Protein AF-A0A0F9C8F8-F1 (afdb_monomer_lite)

Structure (mmCIF, N/CA/C/O backbone):
data_AF-A0A0F9C8F8-F1
#
_entry.id   AF-A0A0F9C8F8-F1
#
loop_
_atom_site.group_PDB
_atom_site.id
_atom_site.type_symbol
_atom_site.label_atom_id
_atom_site.label_alt_id
_atom_site.label_comp_id
_atom_site.label_asym_id
_atom_site.label_entity_id
_atom_site.label_seq_id
_atom_site.pdbx_PDB_ins_code
_atom_site.Cartn_x
_atom_site.Cartn_y
_atom_site.Cartn_z
_atom_site.occupancy
_atom_site.B_iso_or_equiv
_atom_site.auth_seq_id
_atom_site.auth_comp_id
_atom_site.auth_asym_id
_atom_site.auth_atom_id
_atom_site.pdbx_PDB_model_num
ATOM 1 N N . MET A 1 1 ? -26.123 6.391 52.214 1.00 53.88 1 MET A N 1
ATOM 2 C CA . MET A 1 1 ? -25.390 5.166 51.811 1.00 53.88 1 MET A CA 1
ATOM 3 C C . MET A 1 1 ? -25.938 4.511 50.543 1.00 53.88 1 MET A C 1
ATOM 5 O O . MET A 1 1 ? -25.138 4.122 49.705 1.00 53.88 1 MET A O 1
ATOM 9 N N . LEU A 1 2 ? -27.264 4.458 50.336 1.00 59.09 2 LEU A N 1
ATOM 10 C CA . LEU A 1 2 ? -27.892 3.789 49.184 1.00 59.09 2 LEU A CA 1
ATOM 11 C C . LEU A 1 2 ? -27.470 4.331 47.790 1.00 59.09 2 LEU A C 1
ATOM 13 O O . LEU A 1 2 ? -27.529 3.634 46.786 1.00 59.09 2 LEU A O 1
ATOM 17 N N . ASN A 1 3 ? -27.042 5.592 47.715 1.00 74.81 3 ASN A N 1
ATOM 18 C CA . ASN A 1 3 ? -26.646 6.215 46.451 1.00 74.81 3 ASN A CA 1
ATOM 19 C C . ASN A 1 3 ? -25.198 5.884 46.047 1.00 74.81 3 ASN A C 1
ATOM 21 O O . ASN A 1 3 ? -24.883 5.833 44.865 1.00 74.81 3 ASN A O 1
ATOM 25 N N . GLN A 1 4 ? -24.317 5.624 47.019 1.00 79.31 4 GLN A N 1
ATOM 26 C CA . GLN A 1 4 ? -22.899 5.395 46.732 1.00 79.31 4 GLN A CA 1
ATOM 27 C C . GLN A 1 4 ? -22.645 4.023 46.106 1.00 79.31 4 GLN A C 1
ATOM 29 O O . GLN A 1 4 ? -21.849 3.929 45.178 1.00 79.31 4 GLN A O 1
ATOM 34 N N . TYR A 1 5 ? -23.377 2.978 46.512 1.00 86.88 5 TYR A N 1
ATOM 35 C CA . TYR A 1 5 ? -23.241 1.674 45.857 1.00 86.88 5 TYR A CA 1
ATOM 36 C C . TYR A 1 5 ? -23.718 1.712 44.399 1.00 86.88 5 TYR A C 1
ATOM 38 O O . TYR A 1 5 ? -23.115 1.061 43.554 1.00 86.88 5 TYR A O 1
ATOM 46 N N . LYS A 1 6 ? -24.770 2.486 44.078 1.00 89.56 6 LYS A N 1
ATOM 47 C CA . LYS A 1 6 ? -25.281 2.599 42.700 1.00 89.56 6 LYS A CA 1
ATOM 48 C C . LYS A 1 6 ? -24.233 3.214 41.784 1.00 89.56 6 LYS A C 1
ATOM 50 O O . LYS A 1 6 ? -24.047 2.740 40.670 1.00 89.56 6 LYS A O 1
ATOM 55 N N . VAL A 1 7 ? -23.526 4.226 42.284 1.00 90.81 7 VAL A N 1
ATOM 56 C CA . VAL A 1 7 ? -22.420 4.866 41.566 1.00 90.81 7 VAL A CA 1
ATOM 57 C C . VAL A 1 7 ? -21.273 3.878 41.356 1.00 90.81 7 VAL A C 1
ATOM 59 O O . VAL A 1 7 ? -20.804 3.738 40.232 1.00 90.81 7 VAL A O 1
ATOM 62 N N . VAL A 1 8 ? -20.866 3.136 42.390 1.00 91.88 8 VAL A N 1
ATOM 63 C CA . VAL A 1 8 ? -19.788 2.135 42.270 1.00 91.88 8 VAL A CA 1
ATOM 64 C C . VAL A 1 8 ? -20.151 1.029 41.273 1.00 91.88 8 VAL A C 1
ATOM 66 O O . VAL A 1 8 ? -19.336 0.673 40.426 1.00 91.88 8 VAL A O 1
ATOM 69 N N . VAL A 1 9 ? -21.385 0.522 41.317 1.00 93.44 9 VAL A N 1
ATOM 70 C CA . VAL A 1 9 ? -21.866 -0.497 40.371 1.00 93.44 9 VAL A CA 1
ATOM 71 C C . VAL A 1 9 ? -21.916 0.054 38.946 1.00 93.44 9 VAL A C 1
ATOM 73 O O . VAL A 1 9 ? -21.475 -0.625 38.025 1.00 93.44 9 VAL A O 1
ATOM 76 N N . ALA A 1 10 ? -22.384 1.289 38.745 1.00 92.62 10 ALA A N 1
ATOM 77 C CA . ALA A 1 10 ? -22.388 1.918 37.426 1.00 92.62 10 ALA A CA 1
ATOM 78 C C . ALA A 1 10 ? -20.967 2.053 36.851 1.00 92.62 10 ALA A C 1
ATOM 80 O O . ALA A 1 10 ? -20.746 1.724 35.687 1.00 92.62 10 ALA A O 1
ATOM 81 N N . PHE A 1 11 ? -19.991 2.457 37.671 1.00 93.75 11 PHE A N 1
ATOM 82 C CA . PHE A 1 11 ? -18.584 2.508 37.265 1.00 93.75 11 PHE A CA 1
ATOM 83 C C . PHE A 1 11 ? -18.037 1.131 36.876 1.00 93.75 11 PHE A C 1
ATOM 85 O O . PHE A 1 11 ? -17.373 1.017 35.848 1.00 93.75 11 PHE A O 1
ATOM 92 N N . LEU A 1 12 ? -18.345 0.084 37.647 1.00 93.31 12 LEU A N 1
ATOM 93 C CA . LEU A 1 12 ? -17.933 -1.286 37.324 1.00 93.31 12 LEU A CA 1
ATOM 94 C C . LEU A 1 12 ? -18.542 -1.777 36.009 1.00 93.31 12 LEU A C 1
ATOM 96 O O . LEU A 1 12 ? -17.845 -2.396 35.211 1.00 93.31 12 LEU A O 1
ATOM 100 N N . VAL A 1 13 ? -19.813 -1.466 35.753 1.00 94.94 13 VAL A N 1
ATOM 101 C CA . VAL A 1 13 ? -20.481 -1.827 34.497 1.00 94.94 13 VAL A CA 1
ATOM 102 C C . VAL A 1 13 ? -19.847 -1.101 33.312 1.00 94.94 13 VAL A C 1
ATOM 104 O O . VAL A 1 13 ? -19.577 -1.732 32.297 1.00 94.94 13 VAL A O 1
ATOM 107 N N . ILE A 1 14 ? -19.551 0.195 33.435 1.00 93.88 14 ILE A N 1
ATOM 108 C CA . ILE A 1 14 ? -18.881 0.962 32.373 1.00 93.88 14 ILE A CA 1
ATOM 109 C C . ILE A 1 14 ? -17.469 0.424 32.118 1.00 93.88 14 ILE A C 1
ATOM 111 O O . ILE A 1 14 ? -17.084 0.261 30.963 1.00 93.88 14 ILE A O 1
ATOM 115 N N . ALA A 1 15 ? -16.713 0.112 33.173 1.00 93.00 15 ALA A N 1
ATOM 116 C CA . ALA A 1 15 ? -15.380 -0.471 33.049 1.00 93.00 15 ALA A CA 1
ATOM 117 C C . ALA A 1 15 ? -15.422 -1.862 32.399 1.00 93.00 15 ALA A C 1
ATOM 119 O O . ALA A 1 15 ? -14.594 -2.182 31.557 1.00 93.00 15 ALA A O 1
ATOM 120 N N . PHE A 1 16 ? -16.412 -2.686 32.741 1.00 94.25 16 PHE A N 1
ATOM 121 C CA . PHE A 1 16 ? -16.587 -3.991 32.113 1.00 94.25 16 PHE A CA 1
ATOM 122 C C . PHE A 1 16 ? -16.988 -3.863 30.637 1.00 94.25 16 PHE A C 1
ATOM 124 O O . PHE A 1 16 ? -16.437 -4.544 29.774 1.00 94.25 16 PHE A O 1
ATOM 131 N N . LEU A 1 17 ? -17.905 -2.942 30.329 1.00 94.94 17 LEU A N 1
ATOM 132 C CA . LEU A 1 17 ? -18.308 -2.652 28.957 1.00 94.94 17 LEU A CA 1
ATOM 133 C C . LEU A 1 17 ? -17.143 -2.115 28.127 1.00 94.94 17 LEU A C 1
ATOM 135 O O . LEU A 1 17 ? -17.009 -2.514 26.975 1.00 94.94 17 LEU A O 1
ATOM 139 N N . SER A 1 18 ? -16.275 -1.265 28.680 1.00 91.62 18 SER A N 1
ATOM 140 C CA . SER A 1 18 ? -15.136 -0.730 27.929 1.00 91.62 18 SER A CA 1
ATOM 141 C C . SER A 1 18 ? -14.139 -1.822 27.537 1.00 91.62 18 SER A C 1
ATOM 143 O O . SER A 1 18 ? -13.648 -1.802 26.412 1.00 91.62 18 SER A O 1
ATOM 145 N N . VAL A 1 19 ? -13.917 -2.827 28.392 1.00 94.62 19 VAL A N 1
ATOM 146 C CA . VAL A 1 19 ? -13.054 -3.984 28.086 1.00 94.62 19 VAL A CA 1
ATOM 147 C C . VAL A 1 19 ? -13.572 -4.795 26.896 1.00 94.62 19 VAL A C 1
ATOM 149 O O . VAL A 1 19 ? -12.769 -5.376 26.175 1.00 94.62 19 VAL A O 1
ATOM 152 N N . ILE A 1 20 ? -14.886 -4.819 26.654 1.00 93.56 20 ILE A N 1
ATOM 153 C CA . ILE A 1 20 ? -15.489 -5.535 25.519 1.00 93.56 20 ILE A CA 1
ATOM 154 C C . ILE A 1 20 ? -15.591 -4.628 24.289 1.00 93.56 20 ILE A C 1
ATOM 156 O O . ILE A 1 20 ? -15.225 -5.022 23.184 1.00 93.56 20 ILE A O 1
ATOM 160 N N . VAL A 1 21 ? -16.079 -3.402 24.465 1.00 94.88 21 VAL A N 1
ATOM 161 C CA . VAL A 1 21 ? -16.340 -2.471 23.360 1.00 94.88 21 VAL A CA 1
ATOM 162 C C . VAL A 1 21 ? -15.046 -2.069 22.663 1.00 94.88 21 VAL A C 1
ATOM 164 O O . VAL A 1 21 ? -15.029 -1.983 21.439 1.00 94.88 21 VAL A O 1
ATOM 167 N N . LEU A 1 22 ? -13.956 -1.862 23.409 1.00 91.25 22 LEU A N 1
ATOM 168 C CA . LEU A 1 22 ? -12.685 -1.433 22.831 1.00 91.25 22 LEU A CA 1
ATOM 169 C C . LEU A 1 22 ? -12.107 -2.455 21.827 1.00 91.25 22 LEU A C 1
ATOM 171 O O . LEU A 1 22 ? -11.889 -2.060 20.683 1.00 91.25 22 LEU A O 1
ATOM 175 N N . PRO A 1 23 ? -11.896 -3.746 22.169 1.00 92.69 23 PRO A N 1
ATOM 176 C CA . PRO A 1 23 ? -11.378 -4.729 21.217 1.00 92.69 23 PRO A CA 1
ATOM 177 C C . PRO A 1 23 ? -12.347 -5.014 20.064 1.00 92.69 23 PRO A C 1
ATOM 179 O O . PRO A 1 23 ? -11.915 -5.219 18.933 1.00 92.69 23 PRO A O 1
ATOM 182 N N . VAL A 1 24 ? -13.660 -4.992 20.315 1.00 93.88 24 VAL A N 1
ATOM 183 C CA . VAL A 1 24 ? -14.658 -5.182 19.251 1.00 93.88 24 VAL A CA 1
ATOM 184 C C . VAL A 1 24 ? -14.603 -4.026 18.251 1.00 93.88 24 VAL A C 1
ATOM 186 O O . VAL A 1 24 ? -14.585 -4.253 17.042 1.00 93.88 24 VAL A O 1
ATOM 189 N N . PHE A 1 25 ? -14.522 -2.787 18.737 1.00 93.69 25 PHE A N 1
ATOM 190 C CA . PHE A 1 25 ? -14.387 -1.609 17.887 1.00 93.69 25 PHE A CA 1
ATOM 191 C C . PHE A 1 25 ? -13.077 -1.625 17.096 1.00 93.69 25 PHE A C 1
ATOM 193 O O . PHE A 1 25 ? -13.074 -1.323 15.900 1.00 93.69 25 PHE A O 1
ATOM 200 N N . THR A 1 26 ? -11.960 -1.998 17.727 1.00 90.06 26 THR A N 1
ATOM 201 C CA . THR A 1 26 ? -10.680 -2.047 17.017 1.00 90.06 26 THR A CA 1
ATOM 202 C C . THR A 1 26 ? -10.696 -3.101 15.916 1.00 90.06 26 THR A C 1
ATOM 204 O O . THR A 1 26 ? -10.335 -2.775 14.789 1.00 90.06 26 THR A O 1
ATOM 207 N N . MET A 1 27 ? -11.189 -4.312 16.194 1.00 90.12 27 MET A N 1
ATOM 208 C CA . MET A 1 27 ? -11.237 -5.400 15.213 1.00 90.12 27 MET A CA 1
ATOM 209 C C . MET A 1 27 ? -12.216 -5.137 14.064 1.00 90.12 27 MET A C 1
ATOM 211 O O . MET A 1 27 ? -11.872 -5.378 12.908 1.00 90.12 27 MET A O 1
ATOM 215 N N . LEU A 1 28 ? -13.426 -4.654 14.361 1.00 90.75 28 LEU A N 1
ATOM 216 C CA . LEU A 1 28 ? -14.493 -4.538 13.360 1.00 90.75 28 LEU A CA 1
ATOM 217 C C . LEU A 1 28 ? -14.519 -3.197 12.627 1.00 90.75 28 LEU A C 1
ATOM 219 O O . LEU A 1 28 ? -15.090 -3.122 11.543 1.00 90.75 28 LEU A O 1
ATOM 223 N N . VAL A 1 29 ? -13.936 -2.139 13.197 1.00 89.69 29 VAL A N 1
ATOM 224 C CA . VAL A 1 29 ? -14.034 -0.782 12.636 1.00 89.69 29 VAL A CA 1
ATOM 225 C C . VAL A 1 29 ? -12.660 -0.187 12.377 1.00 89.69 29 VAL A C 1
ATOM 227 O O . VAL A 1 29 ? -12.357 0.167 11.238 1.00 89.69 29 VAL A O 1
ATOM 230 N N . ALA A 1 30 ? -11.811 -0.088 13.403 1.00 87.12 30 ALA A N 1
ATOM 231 C CA . ALA A 1 30 ? -10.541 0.618 13.263 1.00 87.12 30 ALA A CA 1
ATOM 232 C C . ALA A 1 30 ? -9.607 -0.099 12.277 1.00 87.12 30 ALA A C 1
ATOM 234 O O . ALA A 1 30 ? -9.172 0.500 11.297 1.00 87.12 30 ALA A O 1
ATOM 235 N N . THR A 1 31 ? -9.335 -1.389 12.485 1.00 86.56 31 THR A N 1
ATOM 236 C CA . THR A 1 31 ? -8.446 -2.174 11.621 1.00 86.56 31 THR A CA 1
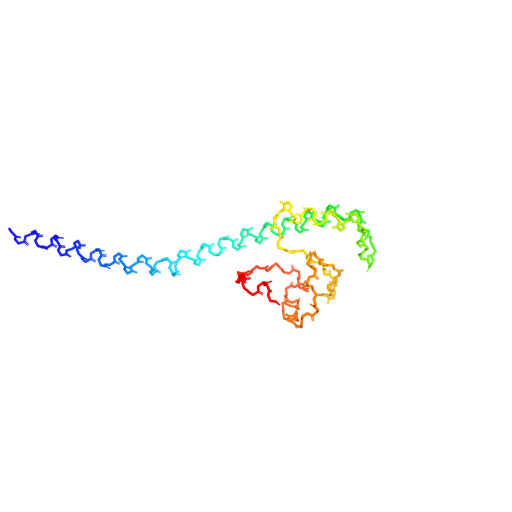ATOM 237 C C . THR A 1 31 ? -8.872 -2.166 10.147 1.00 86.56 31 THR A C 1
ATOM 239 O O . THR A 1 31 ? -8.021 -1.840 9.316 1.00 86.56 31 THR A O 1
ATOM 242 N N . PRO A 1 32 ? -10.132 -2.468 9.769 1.00 84.56 32 PRO A N 1
ATOM 243 C CA . PRO A 1 32 ? -10.524 -2.428 8.360 1.00 84.56 32 PRO A CA 1
ATOM 244 C C . PRO A 1 32 ? -10.471 -1.015 7.767 1.00 84.56 32 PRO A C 1
ATOM 246 O O . PRO A 1 32 ? -10.051 -0.865 6.622 1.00 84.56 32 PRO A O 1
ATOM 249 N N . MET A 1 33 ? -10.814 0.026 8.534 1.00 85.06 33 MET A N 1
ATOM 250 C CA . MET A 1 33 ? -10.712 1.414 8.071 1.00 85.06 33 MET A CA 1
ATOM 251 C C . MET A 1 33 ? -9.258 1.819 7.797 1.00 85.06 33 MET A C 1
ATOM 253 O O . MET A 1 33 ? -8.965 2.383 6.742 1.00 85.06 33 MET A O 1
ATOM 257 N N . PHE A 1 34 ? -8.339 1.497 8.712 1.00 83.56 34 PHE A N 1
ATOM 258 C CA . PHE A 1 34 ? -6.912 1.765 8.529 1.00 83.56 34 PHE A CA 1
ATOM 259 C C . PHE A 1 34 ? -6.336 0.989 7.348 1.00 83.56 34 PHE A C 1
ATOM 261 O O . PHE A 1 34 ? -5.634 1.581 6.532 1.00 83.56 34 PHE A O 1
ATOM 268 N N . ARG A 1 35 ? -6.674 -0.301 7.211 1.00 82.56 35 ARG A N 1
ATOM 269 C CA . ARG A 1 35 ? -6.282 -1.102 6.042 1.00 82.56 35 ARG A CA 1
ATOM 270 C C . ARG A 1 35 ? -6.779 -0.448 4.756 1.00 82.56 35 ARG A C 1
ATOM 272 O O . ARG A 1 35 ? -5.967 -0.111 3.909 1.00 82.56 35 ARG A O 1
ATOM 279 N N . GLY A 1 36 ? -8.072 -0.155 4.637 1.00 79.00 36 GLY A N 1
ATOM 280 C CA . GLY A 1 36 ? -8.618 0.494 3.440 1.00 79.00 36 GLY A CA 1
ATOM 281 C C . GLY A 1 36 ? -7.932 1.825 3.107 1.00 79.00 36 GLY A C 1
ATOM 282 O O . GLY A 1 36 ? -7.589 2.080 1.951 1.00 79.00 36 GLY A O 1
ATOM 283 N N . HIS A 1 37 ? -7.659 2.652 4.121 1.00 82.75 37 HIS A N 1
ATOM 284 C CA . HIS A 1 37 ? -6.978 3.928 3.921 1.00 82.75 37 HIS A CA 1
ATOM 285 C C . HIS A 1 37 ? -5.552 3.748 3.391 1.00 82.75 37 HIS A C 1
ATOM 287 O O . HIS A 1 37 ? -5.207 4.360 2.377 1.00 82.75 37 HIS A O 1
ATOM 293 N N . ILE A 1 38 ? -4.763 2.880 4.034 1.00 82.56 38 ILE A N 1
ATOM 294 C CA . ILE A 1 38 ? -3.386 2.581 3.631 1.00 82.56 38 ILE A CA 1
ATOM 295 C C . ILE A 1 38 ? -3.369 1.976 2.219 1.00 82.56 38 ILE A C 1
ATOM 297 O O . ILE A 1 38 ? -2.621 2.479 1.389 1.00 82.56 38 ILE A O 1
ATOM 301 N N . SER A 1 39 ? -4.249 1.013 1.896 1.00 80.38 39 SER A N 1
ATOM 302 C CA . SER A 1 39 ? -4.336 0.418 0.542 1.00 80.38 39 SER A CA 1
ATOM 303 C C . SER A 1 39 ? -4.520 1.496 -0.509 1.00 80.38 39 SER A C 1
ATOM 305 O O . SER A 1 39 ? -3.751 1.588 -1.457 1.00 80.38 39 SER A O 1
ATOM 307 N N . SER A 1 40 ? -5.517 2.361 -0.302 1.00 80.31 40 SER A N 1
ATOM 308 C CA . SER A 1 40 ? -5.861 3.392 -1.277 1.00 80.31 40 SER A CA 1
ATOM 309 C C . SER A 1 40 ? -4.732 4.408 -1.464 1.00 80.31 40 SER A C 1
ATOM 311 O O . SER A 1 40 ? -4.572 4.979 -2.541 1.00 80.31 40 SER A O 1
ATOM 313 N N . HIS A 1 41 ? -3.967 4.683 -0.404 1.00 83.19 41 HIS A N 1
ATOM 314 C CA . HIS A 1 41 ? -2.837 5.597 -0.462 1.00 83.19 41 HIS A CA 1
ATOM 315 C C . HIS A 1 41 ? -1.683 4.974 -1.238 1.00 83.19 41 HIS A 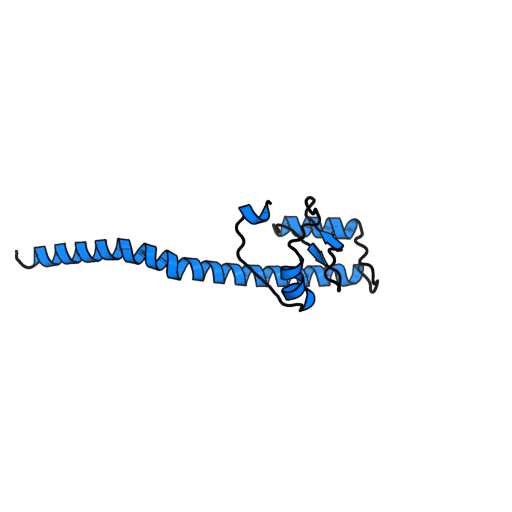C 1
ATOM 317 O O . HIS A 1 41 ? -1.208 5.576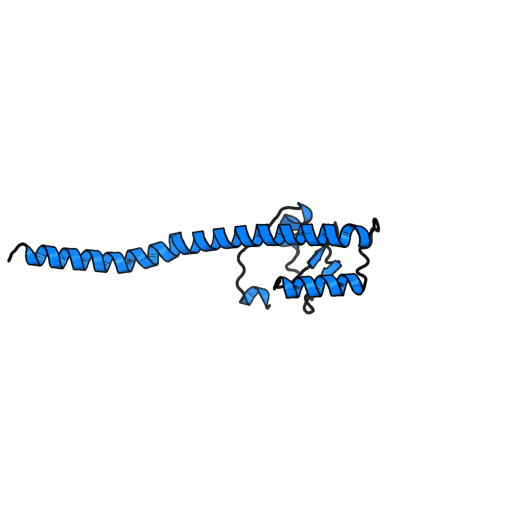 -2.199 1.00 83.19 41 HIS A O 1
ATOM 323 N N . THR A 1 42 ? -1.308 3.749 -0.873 1.00 82.44 42 THR A N 1
ATOM 324 C CA . THR A 1 42 ? -0.265 2.975 -1.546 1.00 82.44 42 THR A CA 1
ATOM 325 C C . THR A 1 42 ? -0.596 2.759 -3.019 1.00 82.44 42 THR A C 1
ATOM 327 O O . THR A 1 42 ? 0.276 2.916 -3.864 1.00 82.44 42 THR A O 1
ATOM 330 N N . GLU A 1 43 ? -1.856 2.488 -3.360 1.00 81.75 43 GLU A N 1
ATOM 331 C CA . GLU A 1 43 ? -2.316 2.363 -4.745 1.00 81.75 43 GLU A CA 1
ATOM 332 C C . GLU A 1 43 ? -2.110 3.661 -5.536 1.00 81.75 43 GLU A C 1
ATOM 334 O O . GLU A 1 43 ? -1.527 3.658 -6.621 1.00 81.75 43 GLU A O 1
ATOM 339 N N . ARG A 1 44 ? -2.544 4.802 -4.982 1.00 83.88 44 ARG A N 1
ATOM 340 C CA . ARG A 1 44 ? -2.365 6.109 -5.632 1.00 83.88 44 ARG A CA 1
ATOM 341 C C . ARG A 1 44 ? -0.894 6.458 -5.824 1.00 83.88 44 ARG A C 1
ATOM 343 O O . ARG A 1 44 ? -0.546 7.065 -6.835 1.00 83.88 44 ARG A O 1
ATOM 350 N N . GLU A 1 45 ? -0.043 6.113 -4.866 1.00 83.00 45 GLU A N 1
ATOM 351 C CA . GLU A 1 45 ? 1.400 6.313 -4.976 1.00 83.00 45 GLU A CA 1
ATOM 352 C C . GLU A 1 45 ? 2.014 5.394 -6.029 1.00 83.00 45 GLU A C 1
ATOM 354 O O . GLU A 1 45 ? 2.684 5.890 -6.933 1.00 83.00 45 GLU A O 1
ATOM 359 N N . ALA A 1 46 ? 1.705 4.096 -6.000 1.00 81.62 46 ALA A N 1
ATOM 360 C CA . ALA A 1 46 ? 2.161 3.130 -6.995 1.00 81.62 46 ALA A CA 1
ATOM 361 C C . ALA A 1 46 ? 1.778 3.557 -8.421 1.00 81.62 46 ALA A C 1
ATOM 363 O O . ALA A 1 46 ? 2.614 3.519 -9.322 1.00 81.62 46 ALA A O 1
ATOM 364 N N . LEU A 1 47 ? 0.554 4.056 -8.624 1.00 82.69 47 LEU A N 1
ATOM 365 C CA . LEU A 1 47 ? 0.125 4.608 -9.911 1.00 82.69 47 LEU A CA 1
ATOM 366 C C . LEU A 1 47 ? 0.931 5.830 -10.335 1.00 82.69 47 LEU A C 1
ATOM 368 O O . LEU A 1 47 ? 1.328 5.941 -11.496 1.00 82.69 47 LEU A O 1
ATOM 372 N N . ARG A 1 48 ? 1.166 6.771 -9.415 1.00 84.25 48 ARG A N 1
ATOM 373 C CA . ARG A 1 48 ? 1.981 7.956 -9.706 1.00 84.25 48 ARG A CA 1
ATOM 374 C C . ARG A 1 48 ? 3.393 7.556 -10.110 1.00 84.25 48 ARG A C 1
ATOM 376 O O . ARG A 1 48 ? 3.901 8.110 -11.082 1.00 84.25 48 ARG A O 1
ATOM 383 N N . PHE A 1 49 ? 3.984 6.579 -9.427 1.00 82.75 49 PHE A N 1
ATOM 384 C CA . PHE A 1 49 ? 5.305 6.057 -9.762 1.00 82.75 49 PHE A CA 1
ATOM 385 C C . PHE A 1 49 ? 5.319 5.338 -11.105 1.00 82.75 49 PHE A C 1
ATOM 387 O O . PHE A 1 49 ? 6.153 5.657 -11.944 1.00 82.75 49 PHE A O 1
ATOM 394 N N . ALA A 1 50 ? 4.354 4.460 -11.377 1.00 81.38 50 ALA A N 1
ATOM 395 C CA . ALA A 1 50 ? 4.240 3.796 -12.672 1.00 81.38 50 ALA A CA 1
ATOM 396 C C . ALA A 1 50 ? 4.093 4.811 -13.821 1.00 81.38 50 ALA A C 1
ATOM 398 O O . ALA A 1 50 ? 4.729 4.681 -14.868 1.00 81.38 50 ALA A O 1
ATOM 399 N N . HIS A 1 51 ? 3.297 5.867 -13.627 1.00 82.88 51 HIS A N 1
ATOM 400 C CA . HIS A 1 51 ? 3.183 6.955 -14.597 1.00 82.88 51 HIS A CA 1
ATOM 401 C C . HIS A 1 51 ? 4.471 7.767 -14.744 1.00 82.88 51 HIS A C 1
ATOM 403 O O . HIS A 1 51 ? 4.794 8.169 -15.865 1.00 82.88 51 HIS A O 1
ATOM 409 N N . HIS A 1 52 ? 5.188 8.009 -13.645 1.00 83.75 52 HIS A N 1
ATOM 410 C CA . HIS A 1 52 ? 6.479 8.684 -13.658 1.00 83.75 52 HIS A CA 1
ATOM 411 C C . HIS A 1 52 ? 7.511 7.878 -14.449 1.00 83.75 52 HIS A C 1
ATOM 413 O O . HIS A 1 52 ? 8.015 8.400 -15.437 1.00 83.75 52 HIS A O 1
ATOM 419 N N . LEU A 1 53 ? 7.702 6.600 -14.105 1.00 79.19 53 LEU A N 1
ATOM 420 C CA . LEU A 1 53 ? 8.562 5.637 -14.801 1.00 79.19 53 LEU A CA 1
ATOM 421 C C . LEU A 1 53 ? 8.228 5.542 -16.289 1.00 79.19 53 LEU A C 1
ATOM 423 O O . LEU A 1 53 ? 9.102 5.601 -17.152 1.00 79.19 53 LEU A O 1
ATOM 427 N N . ARG A 1 54 ? 6.934 5.435 -16.618 1.00 77.94 54 ARG A N 1
ATOM 428 C CA . ARG A 1 54 ? 6.508 5.424 -18.016 1.00 77.94 54 ARG A CA 1
ATOM 429 C C . ARG A 1 54 ? 6.985 6.687 -18.715 1.00 77.94 54 ARG A C 1
ATOM 431 O O . ARG A 1 54 ? 7.556 6.577 -19.786 1.00 77.94 54 ARG A O 1
ATOM 438 N N . LYS A 1 55 ? 6.758 7.867 -18.134 1.00 79.56 55 LYS A N 1
ATOM 439 C CA . LYS A 1 55 ? 7.098 9.152 -18.756 1.00 79.56 55 LYS A CA 1
ATOM 440 C C . LYS A 1 55 ? 8.610 9.400 -18.820 1.00 79.56 55 LYS A C 1
ATOM 442 O O . LYS A 1 55 ? 9.065 9.922 -19.832 1.00 79.56 55 LYS A O 1
ATOM 447 N N . SER A 1 56 ? 9.372 9.032 -17.788 1.00 76.62 56 SER A N 1
ATOM 448 C CA . SER A 1 56 ? 10.831 9.202 -17.732 1.00 76.62 56 SER A CA 1
ATOM 449 C C . SER A 1 56 ? 11.541 8.332 -18.768 1.00 76.62 56 SER A C 1
ATOM 451 O O . SER A 1 56 ? 12.492 8.778 -19.407 1.00 76.62 56 SER A O 1
ATOM 453 N N . HIS A 1 57 ? 11.033 7.120 -19.003 1.00 72.44 57 HIS A N 1
ATOM 454 C CA . HIS A 1 57 ? 11.625 6.184 -19.953 1.00 72.44 57 HIS A CA 1
ATOM 455 C C . HIS A 1 57 ? 10.934 6.159 -21.327 1.00 72.44 57 HIS A C 1
ATOM 457 O O . HIS A 1 57 ? 11.469 5.542 -22.246 1.00 72.44 57 HIS A O 1
ATOM 463 N N . GLN A 1 58 ? 9.806 6.855 -21.528 1.00 70.00 58 GLN A N 1
ATOM 464 C CA . GLN A 1 58 ? 9.063 6.879 -22.803 1.00 70.00 58 GLN A CA 1
ATOM 465 C C . GLN A 1 58 ? 9.929 7.334 -23.985 1.00 70.00 58 GLN A C 1
ATOM 467 O O . GLN A 1 58 ? 9.845 6.758 -25.067 1.00 70.00 58 GLN A O 1
ATOM 472 N N . GLU A 1 59 ? 10.783 8.337 -23.777 1.00 63.47 59 GLU A N 1
ATOM 473 C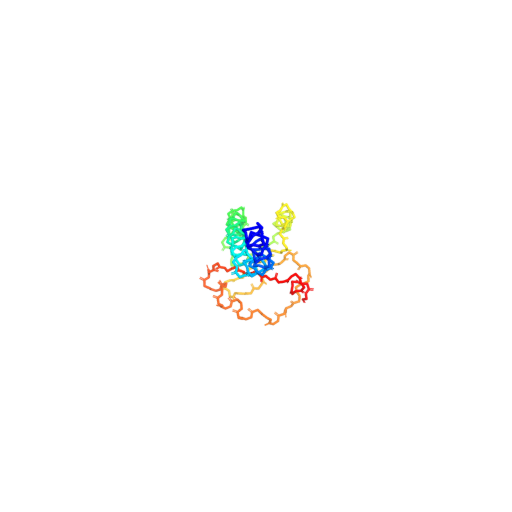 CA . GLU A 1 59 ? 11.689 8.853 -24.813 1.00 63.47 59 GLU A CA 1
ATOM 474 C C . GLU A 1 59 ? 12.845 7.886 -25.119 1.00 63.47 59 GLU A C 1
ATOM 476 O O . GLU A 1 59 ? 13.360 7.866 -26.235 1.00 63.47 59 GLU A O 1
ATOM 481 N N . ARG A 1 60 ? 13.231 7.055 -24.141 1.00 63.06 60 ARG A N 1
ATOM 482 C CA . ARG A 1 60 ? 14.352 6.103 -24.224 1.00 63.06 60 ARG A CA 1
ATOM 483 C C . ARG A 1 60 ? 13.935 4.726 -24.745 1.00 63.06 60 ARG A C 1
ATOM 485 O O . ARG A 1 60 ? 14.760 4.015 -25.308 1.00 63.06 60 ARG A O 1
ATOM 492 N N . ILE A 1 61 ? 12.670 4.352 -24.559 1.00 61.16 61 ILE A N 1
ATOM 493 C CA . ILE A 1 61 ? 12.147 3.027 -24.912 1.00 61.16 61 ILE A CA 1
ATOM 494 C C . ILE A 1 61 ? 11.815 2.911 -26.410 1.00 61.16 61 ILE A C 1
ATOM 496 O O . ILE A 1 61 ? 11.939 1.821 -26.964 1.00 61.16 61 ILE A O 1
ATOM 500 N N . GLY A 1 62 ? 11.492 4.017 -27.093 1.00 51.81 62 GLY A N 1
ATOM 501 C CA . GLY A 1 62 ? 11.214 4.037 -28.536 1.00 51.81 62 GLY A CA 1
ATOM 502 C C . GLY A 1 62 ? 10.008 3.180 -28.964 1.00 51.81 62 GLY A C 1
ATOM 503 O O . GLY A 1 62 ? 9.548 2.296 -28.251 1.00 51.81 62 GLY A O 1
ATOM 504 N N . ASP A 1 63 ? 9.485 3.417 -30.170 1.00 48.66 63 ASP A N 1
ATOM 505 C CA . ASP A 1 63 ? 8.329 2.708 -30.769 1.00 48.66 63 ASP A CA 1
ATOM 506 C C . ASP A 1 63 ? 8.649 1.249 -31.188 1.00 48.66 63 ASP A C 1
ATOM 508 O O . ASP A 1 63 ? 8.126 0.693 -32.156 1.00 48.66 63 ASP A O 1
ATOM 512 N N . SER A 1 64 ? 9.601 0.617 -30.502 1.00 46.16 64 SER A N 1
ATOM 513 C CA . SER A 1 64 ? 10.051 -0.727 -30.820 1.00 46.16 64 SER A CA 1
ATOM 514 C C . SER A 1 64 ? 9.181 -1.738 -30.087 1.00 46.16 64 SER A C 1
ATOM 516 O O . SER A 1 64 ? 9.110 -1.758 -28.861 1.00 46.16 64 SER A O 1
ATOM 518 N N . ARG A 1 65 ? 8.579 -2.666 -30.840 1.00 49.88 65 ARG A N 1
ATOM 519 C CA . ARG A 1 65 ? 7.811 -3.825 -30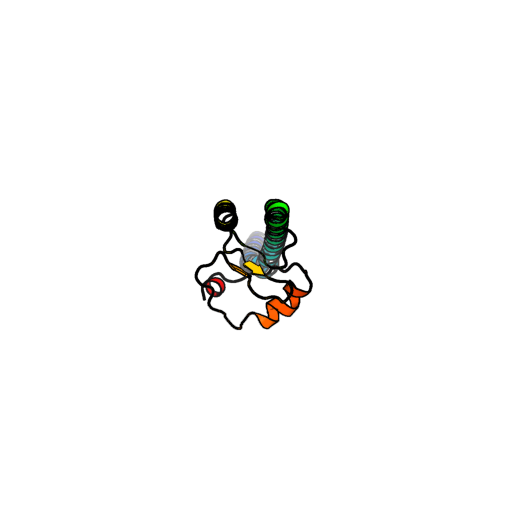.330 1.00 49.88 65 ARG A CA 1
ATOM 520 C C . ARG A 1 65 ? 8.610 -4.759 -29.405 1.00 49.88 65 ARG A C 1
ATOM 522 O O . ARG A 1 65 ? 8.086 -5.780 -28.971 1.00 49.88 65 ARG A O 1
ATOM 529 N N . ARG A 1 66 ? 9.880 -4.453 -29.139 1.00 52.81 66 ARG A N 1
ATOM 530 C CA . ARG A 1 66 ? 10.723 -5.092 -28.133 1.00 52.81 66 ARG A CA 1
ATOM 531 C C . ARG A 1 66 ? 11.231 -3.991 -27.213 1.00 52.81 66 ARG A C 1
ATOM 533 O O . ARG A 1 66 ? 12.064 -3.194 -27.634 1.00 52.81 66 ARG A O 1
ATOM 540 N N . LEU A 1 67 ? 10.726 -3.963 -25.982 1.00 57.84 67 LEU A N 1
ATOM 541 C CA . LEU A 1 67 ? 11.303 -3.185 -24.887 1.00 57.84 67 LEU A CA 1
ATOM 542 C C . LEU A 1 67 ? 12.761 -3.634 -24.713 1.00 57.84 67 LEU A C 1
ATOM 544 O O . LEU A 1 67 ? 13.020 -4.715 -24.188 1.00 57.84 67 LEU A O 1
ATOM 548 N N . ILE A 1 68 ? 13.717 -2.850 -25.214 1.00 60.62 68 ILE A N 1
ATOM 549 C CA . ILE A 1 68 ? 15.139 -3.115 -24.990 1.00 60.62 68 ILE A CA 1
ATOM 550 C C . ILE A 1 68 ? 15.511 -2.413 -23.688 1.00 60.62 68 ILE A C 1
ATOM 552 O O . ILE A 1 68 ? 15.757 -1.209 -23.666 1.00 60.62 68 ILE A O 1
ATOM 556 N N . PHE A 1 69 ? 15.543 -3.174 -22.597 1.00 68.94 69 PHE A N 1
ATOM 557 C CA . PHE A 1 69 ? 16.082 -2.707 -21.325 1.00 68.94 69 PHE A CA 1
ATOM 558 C C . PHE A 1 69 ? 17.603 -2.609 -21.446 1.00 68.94 69 PHE A C 1
ATOM 560 O O . PHE A 1 69 ? 18.323 -3.598 -21.306 1.00 68.94 69 PHE A O 1
ATOM 567 N N . THR A 1 70 ? 18.103 -1.420 -21.779 1.00 72.81 70 THR A N 1
ATOM 568 C CA . THR A 1 70 ? 19.542 -1.152 -21.735 1.00 72.81 70 THR A CA 1
ATOM 569 C C . THR A 1 70 ? 20.028 -1.198 -20.289 1.00 72.81 70 THR A C 1
ATOM 571 O O . THR A 1 70 ? 19.262 -0.966 -19.353 1.00 72.81 70 THR A O 1
ATOM 574 N N . LYS A 1 71 ? 21.326 -1.462 -20.105 1.00 76.00 71 LYS A N 1
ATOM 575 C CA . LYS A 1 71 ? 21.954 -1.488 -18.777 1.00 76.00 71 LYS A CA 1
ATOM 576 C C . LYS A 1 71 ? 21.683 -0.201 -17.980 1.00 76.00 71 LYS A C 1
ATOM 578 O O . LYS A 1 71 ? 21.407 -0.269 -16.790 1.00 76.00 71 LYS A O 1
ATOM 583 N N . GLU A 1 72 ? 21.688 0.945 -18.659 1.00 76.88 72 GLU A N 1
ATOM 584 C CA . GLU A 1 72 ? 21.373 2.252 -18.071 1.00 76.88 72 GLU A CA 1
ATOM 585 C C . GLU A 1 72 ? 19.937 2.302 -17.522 1.00 76.88 72 GLU A C 1
ATOM 587 O O . GLU A 1 72 ? 19.743 2.635 -16.361 1.00 76.88 72 GLU A O 1
ATOM 592 N N . ILE A 1 73 ? 18.939 1.859 -18.300 1.00 76.94 73 ILE A N 1
ATOM 593 C CA . ILE A 1 73 ? 17.535 1.817 -17.855 1.00 76.94 73 ILE A CA 1
ATOM 594 C C . ILE A 1 73 ? 17.361 0.857 -16.672 1.00 76.94 73 ILE A C 1
ATOM 596 O O . ILE A 1 73 ? 16.635 1.164 -15.734 1.00 76.94 73 ILE A O 1
ATOM 600 N N . THR A 1 74 ? 18.024 -0.303 -16.683 1.00 80.88 74 THR A N 1
ATOM 601 C CA . THR A 1 74 ? 17.929 -1.249 -15.559 1.00 80.88 74 THR A CA 1
ATOM 602 C C . THR A 1 74 ? 18.583 -0.725 -14.282 1.00 80.88 74 THR A C 1
ATOM 604 O O . THR A 1 74 ? 18.087 -0.999 -13.194 1.00 80.88 74 THR A O 1
ATOM 607 N N . GLU A 1 75 ? 19.677 0.032 -14.400 1.00 83.69 75 GLU A N 1
ATOM 608 C CA . GLU A 1 75 ? 20.326 0.681 -13.256 1.00 83.69 75 GLU A CA 1
ATOM 609 C C . GLU A 1 75 ? 19.465 1.825 -12.708 1.00 83.69 75 GLU A C 1
ATOM 611 O O . GLU A 1 75 ? 19.321 1.937 -11.492 1.00 83.69 75 GLU A O 1
ATOM 616 N N . ASP A 1 76 ? 18.845 2.621 -13.584 1.00 82.25 76 ASP A N 1
ATOM 617 C CA . ASP A 1 76 ? 17.916 3.688 -13.200 1.00 82.25 76 ASP A CA 1
ATOM 618 C C . ASP A 1 76 ? 16.699 3.115 -12.454 1.00 82.25 76 ASP A C 1
ATOM 620 O O . ASP A 1 76 ? 16.398 3.546 -11.343 1.00 82.25 76 ASP A O 1
ATOM 624 N N . ILE A 1 77 ? 16.061 2.069 -12.995 1.00 82.94 77 ILE A N 1
ATOM 625 C CA . ILE A 1 77 ? 14.913 1.406 -12.352 1.00 82.94 77 ILE A CA 1
ATOM 626 C C . ILE A 1 77 ? 15.301 0.803 -10.994 1.00 82.94 77 ILE A C 1
ATOM 628 O O . ILE A 1 77 ? 14.517 0.850 -10.045 1.00 82.94 77 ILE A O 1
ATOM 632 N N . GLN A 1 78 ? 16.500 0.229 -10.874 1.00 84.62 78 GLN A N 1
ATOM 633 C CA . GLN A 1 78 ? 16.974 -0.329 -9.608 1.00 84.62 78 GLN A CA 1
ATOM 634 C C . GLN A 1 78 ? 17.235 0.769 -8.565 1.00 84.62 78 GLN A C 1
ATOM 636 O O . GLN A 1 78 ? 16.881 0.580 -7.402 1.00 84.62 78 GLN A O 1
ATOM 641 N N . ARG A 1 79 ? 17.789 1.920 -8.968 1.00 85.94 79 ARG A N 1
ATOM 642 C CA . ARG A 1 79 ? 17.944 3.084 -8.080 1.00 85.94 79 ARG A CA 1
ATOM 643 C C . ARG A 1 79 ? 16.593 3.631 -7.639 1.00 85.94 79 ARG A C 1
ATOM 645 O O . ARG A 1 79 ? 16.383 3.816 -6.448 1.00 85.94 79 ARG A O 1
ATOM 652 N N . GLU A 1 80 ? 15.653 3.800 -8.567 1.00 84.12 80 GLU A N 1
ATOM 653 C CA . GLU A 1 80 ? 14.297 4.252 -8.235 1.00 84.12 80 GLU A CA 1
ATOM 654 C C . GLU A 1 80 ? 13.584 3.274 -7.289 1.00 84.12 80 GLU A C 1
ATOM 656 O O . GLU A 1 80 ? 12.883 3.703 -6.374 1.00 84.12 80 GLU A O 1
ATOM 661 N N . LYS A 1 81 ? 13.794 1.959 -7.447 1.00 85.44 81 LYS A N 1
ATOM 662 C CA . LYS A 1 81 ? 13.284 0.951 -6.506 1.00 85.44 81 LYS A CA 1
ATOM 663 C C . LYS A 1 81 ? 13.801 1.190 -5.087 1.00 85.44 81 LYS A C 1
ATOM 665 O O . LYS A 1 81 ? 13.020 1.122 -4.141 1.00 85.44 81 LYS A O 1
ATOM 670 N N . GLU A 1 82 ? 15.101 1.426 -4.947 1.00 85.88 82 GLU A N 1
ATOM 671 C CA . GLU A 1 82 ? 15.761 1.632 -3.656 1.00 85.88 82 GLU A CA 1
ATOM 672 C C . GLU A 1 82 ? 15.353 2.966 -3.017 1.00 85.88 82 GLU A C 1
ATOM 674 O O . GLU A 1 82 ? 14.955 2.982 -1.852 1.00 85.88 82 GLU A O 1
ATOM 679 N N . ASP A 1 83 ? 15.345 4.053 -3.792 1.00 85.12 83 ASP A N 1
ATOM 680 C CA . ASP A 1 83 ? 14.963 5.396 -3.333 1.00 85.12 83 ASP A CA 1
ATOM 681 C C . ASP A 1 83 ? 13.512 5.451 -2.839 1.00 85.12 83 ASP A C 1
ATOM 683 O O . ASP A 1 83 ? 13.184 6.168 -1.891 1.00 85.12 83 ASP A O 1
ATOM 687 N N . LEU A 1 84 ? 12.634 4.669 -3.468 1.00 79.75 84 LEU A N 1
ATOM 688 C CA . LEU A 1 84 ? 11.213 4.593 -3.136 1.00 79.75 84 LEU A CA 1
ATOM 689 C C . LEU A 1 84 ? 10.876 3.434 -2.190 1.00 79.75 84 LEU A C 1
ATOM 691 O O . LEU A 1 84 ? 9.705 3.238 -1.859 1.00 79.75 84 LEU A O 1
ATOM 695 N N . ASN A 1 85 ? 11.884 2.672 -1.751 1.00 83.00 85 ASN A N 1
ATOM 696 C CA . ASN A 1 85 ? 11.745 1.490 -0.901 1.00 83.00 85 ASN A CA 1
ATOM 697 C C . ASN A 1 85 ? 10.671 0.504 -1.412 1.00 83.00 85 ASN A C 1
ATOM 699 O O . ASN A 1 85 ? 9.875 -0.049 -0.648 1.00 83.00 85 ASN A O 1
ATOM 703 N N . LEU A 1 86 ? 10.619 0.322 -2.734 1.00 82.50 86 LEU A N 1
ATOM 704 C CA . LEU A 1 86 ? 9.685 -0.580 -3.395 1.00 82.50 86 LEU A CA 1
ATOM 705 C C . LEU A 1 86 ? 10.171 -2.023 -3.256 1.00 82.50 86 LEU A C 1
ATOM 707 O O . LEU A 1 86 ? 11.351 -2.321 -3.433 1.00 82.50 86 LEU A O 1
ATOM 711 N N . LEU A 1 87 ? 9.239 -2.944 -3.004 1.00 81.75 87 LEU A N 1
ATOM 712 C CA . LEU A 1 87 ? 9.560 -4.369 -2.888 1.00 81.75 87 LEU A CA 1
ATOM 713 C C . LEU A 1 87 ? 10.075 -4.940 -4.216 1.00 81.75 87 LEU A C 1
ATOM 715 O O . LEU A 1 87 ? 11.134 -5.561 -4.264 1.00 81.75 87 LEU A O 1
ATOM 719 N N . ARG A 1 88 ? 9.332 -4.710 -5.304 1.00 83.06 88 ARG A N 1
ATOM 720 C CA . ARG A 1 88 ? 9.699 -5.136 -6.658 1.00 83.06 88 ARG A CA 1
ATOM 721 C C . ARG A 1 88 ? 9.009 -4.286 -7.717 1.00 83.06 88 ARG A C 1
ATOM 723 O O . ARG A 1 88 ? 7.940 -3.731 -7.480 1.00 83.06 88 ARG A O 1
ATOM 730 N N . ILE A 1 89 ? 9.614 -4.238 -8.897 1.00 84.31 89 ILE A N 1
ATOM 731 C CA . ILE A 1 89 ? 9.076 -3.616 -10.106 1.00 84.31 89 ILE A CA 1
ATOM 732 C C . ILE A 1 89 ? 9.082 -4.692 -11.186 1.00 84.31 89 ILE A C 1
ATOM 734 O O . ILE A 1 89 ? 10.126 -5.278 -11.468 1.00 84.31 89 ILE A O 1
ATOM 738 N N . ASN A 1 90 ? 7.915 -4.944 -11.775 1.00 82.19 90 ASN A N 1
ATOM 739 C CA . ASN A 1 90 ? 7.734 -5.900 -12.861 1.00 82.19 90 ASN A CA 1
ATOM 740 C C . ASN A 1 90 ? 7.189 -5.165 -14.088 1.00 82.19 90 ASN A C 1
ATOM 742 O O . ASN A 1 90 ? 6.280 -4.345 -13.960 1.00 82.19 90 ASN A O 1
ATOM 746 N N . VAL A 1 91 ? 7.721 -5.476 -15.268 1.00 78.19 91 VAL A N 1
ATOM 747 C CA . VAL A 1 91 ? 7.225 -4.960 -16.547 1.00 78.19 91 VAL A CA 1
ATOM 748 C C . VAL A 1 91 ? 6.695 -6.114 -17.376 1.00 78.19 91 VAL A C 1
ATOM 750 O O . VAL A 1 91 ? 7.376 -7.125 -17.552 1.00 78.19 91 VAL A O 1
ATOM 753 N N . PHE A 1 92 ? 5.486 -5.936 -17.897 1.00 75.19 92 PHE A N 1
ATOM 754 C CA . PHE A 1 92 ? 4.765 -6.936 -18.671 1.00 75.19 92 PHE A CA 1
ATOM 755 C C . PHE A 1 92 ? 4.569 -6.480 -20.115 1.00 75.19 92 PHE A C 1
ATOM 757 O O . PHE A 1 92 ? 4.461 -5.281 -20.385 1.00 75.19 92 PHE A O 1
ATOM 764 N N . ASP A 1 93 ? 4.524 -7.431 -21.044 1.00 70.12 93 ASP A N 1
ATOM 765 C CA . ASP A 1 93 ? 4.119 -7.175 -22.420 1.00 70.12 93 ASP A CA 1
ATOM 766 C C . ASP A 1 93 ? 2.586 -7.114 -22.554 1.00 70.12 93 ASP A C 1
ATOM 768 O O . ASP A 1 93 ? 1.825 -7.366 -21.618 1.00 70.12 93 ASP A O 1
ATOM 772 N N . ASN A 1 94 ? 2.113 -6.783 -23.755 1.00 70.56 94 ASN A N 1
ATOM 773 C CA . ASN A 1 94 ? 0.686 -6.688 -24.069 1.00 70.56 94 ASN A CA 1
ATOM 774 C C . ASN A 1 94 ? -0.060 -8.037 -24.083 1.00 70.56 94 ASN A C 1
ATOM 776 O O . ASN A 1 94 ? -1.270 -8.053 -24.300 1.00 70.56 94 ASN A O 1
ATOM 780 N N . ARG A 1 95 ? 0.648 -9.153 -23.902 1.00 67.25 95 ARG A N 1
ATOM 781 C CA . ARG A 1 95 ? 0.103 -10.506 -23.758 1.00 67.25 95 ARG A CA 1
ATOM 782 C C . ARG A 1 95 ? 0.163 -10.990 -22.305 1.00 67.25 95 ARG A C 1
ATOM 784 O O . ARG A 1 95 ? -0.250 -12.113 -22.044 1.00 67.25 95 ARG A O 1
ATOM 791 N N . GLY A 1 96 ? 0.656 -10.165 -21.377 1.00 60.69 96 GLY A N 1
ATOM 792 C CA . GLY A 1 96 ? 0.847 -10.527 -19.972 1.00 60.69 96 GLY A CA 1
ATOM 793 C C . GLY A 1 96 ? 2.156 -11.272 -19.686 1.00 60.69 96 GLY A C 1
ATOM 794 O O . GLY A 1 96 ? 2.374 -11.700 -18.556 1.00 60.69 96 GLY A O 1
ATOM 795 N N . GLY A 1 97 ? 3.051 -11.413 -20.665 1.00 66.56 97 GLY A N 1
ATOM 796 C CA . GLY A 1 97 ? 4.375 -11.997 -20.471 1.00 66.56 97 GLY A CA 1
ATOM 797 C C . GLY A 1 97 ? 5.269 -11.083 -19.634 1.00 66.56 97 GLY A C 1
ATOM 798 O O . GLY A 1 97 ? 5.342 -9.881 -19.885 1.00 66.56 97 GLY A O 1
ATOM 799 N N . LEU A 1 98 ? 5.959 -11.631 -18.630 1.00 72.62 98 LEU A N 1
ATOM 800 C CA . LEU A 1 98 ? 6.945 -10.887 -17.839 1.00 72.62 98 LEU A CA 1
ATOM 801 C C . LEU A 1 98 ? 8.181 -10.593 -18.702 1.00 72.62 98 LEU A C 1
ATOM 803 O O . LEU A 1 98 ? 8.885 -11.509 -19.113 1.00 72.62 98 LEU A O 1
ATOM 807 N N . VAL A 1 99 ? 8.454 -9.313 -18.948 1.00 74.06 99 VAL A N 1
ATOM 808 C CA . VAL A 1 99 ? 9.592 -8.853 -19.762 1.00 74.06 99 VAL A CA 1
ATOM 809 C C . VAL A 1 99 ? 10.778 -8.454 -18.886 1.00 74.06 99 VAL A C 1
ATOM 811 O O . VAL A 1 99 ? 11.927 -8.594 -19.296 1.00 74.06 99 VAL A O 1
ATOM 814 N N . TYR A 1 100 ? 10.511 -7.949 -17.679 1.00 77.38 100 TYR A N 1
ATOM 815 C CA . TYR A 1 100 ? 11.544 -7.516 -16.739 1.00 77.38 100 TYR A CA 1
ATOM 816 C C . TYR A 1 100 ? 11.053 -7.590 -15.290 1.00 77.38 100 TYR A C 1
ATOM 818 O O . TYR A 1 100 ? 9.898 -7.264 -15.015 1.00 77.38 100 TYR A O 1
ATOM 826 N N . SER A 1 101 ? 11.935 -7.969 -14.361 1.00 79.75 101 SER A N 1
ATOM 827 C CA . SER A 1 101 ? 11.698 -7.913 -12.914 1.00 79.75 101 SER A CA 1
ATOM 828 C C . SER A 1 101 ? 12.955 -7.440 -12.186 1.00 79.75 101 SER A C 1
ATOM 830 O O . SER A 1 101 ? 14.061 -7.847 -12.535 1.00 79.75 101 SER A O 1
ATOM 832 N N . THR A 1 102 ? 12.789 -6.607 -11.157 1.00 81.50 102 THR A N 1
ATOM 833 C CA . THR A 1 102 ? 13.877 -6.215 -10.239 1.00 81.50 102 THR A CA 1
ATOM 834 C C . THR A 1 102 ? 14.117 -7.219 -9.107 1.00 81.50 102 THR A C 1
ATOM 836 O O . THR A 1 102 ? 14.934 -6.961 -8.218 1.00 81.50 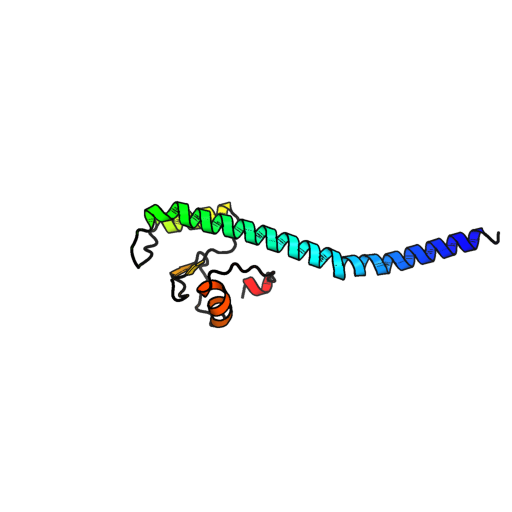102 THR A O 1
ATOM 839 N N . ASP A 1 103 ? 13.392 -8.338 -9.114 1.00 75.69 103 ASP A N 1
ATOM 840 C CA . ASP A 1 103 ? 13.534 -9.426 -8.155 1.00 75.69 103 ASP A CA 1
ATOM 841 C C . ASP A 1 103 ? 14.374 -10.565 -8.767 1.00 75.69 103 ASP A C 1
ATOM 843 O O . ASP A 1 103 ? 13.976 -11.129 -9.795 1.00 75.69 103 ASP A O 1
ATOM 847 N N . PRO A 1 104 ? 15.531 -10.916 -8.170 1.00 59.84 104 PRO A N 1
ATOM 848 C CA . PRO A 1 104 ? 16.370 -12.007 -8.658 1.00 59.84 104 PRO A CA 1
ATOM 849 C C . PRO A 1 104 ? 15.710 -13.389 -8.516 1.00 59.84 104 PRO A C 1
ATOM 851 O O . PRO A 1 104 ? 16.154 -14.324 -9.180 1.00 59.84 104 PRO A O 1
ATOM 854 N N . TRP A 1 105 ? 14.668 -13.531 -7.686 1.00 54.69 105 TRP A N 1
ATOM 855 C CA . TRP A 1 105 ? 13.940 -14.783 -7.472 1.00 54.69 105 TRP A CA 1
ATOM 856 C C . TRP A 1 105 ? 12.626 -14.780 -8.257 1.00 54.69 105 TRP A C 1
ATOM 858 O O . TRP A 1 105 ? 11.533 -14.730 -7.706 1.00 54.69 105 TRP A O 1
ATOM 868 N N . THR A 1 106 ? 12.717 -14.771 -9.585 1.00 50.00 106 THR A N 1
ATOM 869 C CA . THR A 1 106 ? 11.528 -14.972 -10.420 1.00 50.00 106 THR A CA 1
ATOM 870 C C . THR A 1 106 ? 11.690 -16.256 -11.217 1.00 50.00 106 THR A C 1
ATOM 872 O O . THR A 1 106 ? 11.949 -16.229 -12.416 1.00 50.00 106 THR A O 1
ATOM 875 N N . GLU A 1 107 ? 11.558 -17.390 -10.527 1.00 46.28 107 GLU A N 1
ATOM 876 C CA . GLU A 1 107 ? 11.114 -18.620 -11.181 1.00 46.28 107 GLU A CA 1
ATOM 877 C C . GLU A 1 107 ? 9.674 -18.404 -11.669 1.00 46.28 107 GLU A C 1
ATOM 879 O O . GLU A 1 107 ? 8.883 -17.668 -11.070 1.00 46.28 107 GLU A O 1
ATOM 884 N N . GLU A 1 108 ? 9.363 -18.961 -12.833 1.00 48.31 108 GLU A N 1
ATOM 885 C CA . GLU A 1 108 ? 8.055 -18.907 -13.475 1.00 48.31 108 GLU A CA 1
ATOM 886 C C . GLU A 1 108 ? 7.013 -19.644 -12.616 1.00 48.31 108 GLU A C 1
ATOM 888 O O . GLU A 1 108 ? 6.666 -20.783 -12.899 1.00 48.31 108 GLU A O 1
ATOM 893 N N . SER A 1 109 ? 6.520 -19.036 -11.534 1.00 44.59 109 SER A N 1
ATOM 894 C CA . SER A 1 109 ? 5.452 -19.648 -10.745 1.00 44.59 109 SER A CA 1
ATOM 895 C C . SER A 1 109 ? 4.105 -19.482 -11.458 1.00 44.59 109 SER A C 1
ATOM 897 O O . SER A 1 109 ? 3.701 -18.383 -11.848 1.00 44.59 109 SER A O 1
ATOM 899 N N . GLU A 1 110 ? 3.427 -20.614 -11.642 1.00 45.44 110 GLU A N 1
ATOM 900 C CA . GLU A 1 110 ? 2.149 -20.835 -12.339 1.00 45.44 110 GLU A CA 1
ATOM 901 C C . GLU A 1 110 ? 0.952 -20.079 -11.723 1.00 45.44 110 GLU A C 1
ATOM 903 O O . GLU A 1 110 ? -0.144 -20.079 -12.274 1.00 45.44 110 GLU A O 1
ATOM 908 N N . GLU A 1 111 ? 1.152 -19.358 -10.618 1.00 46.06 111 GLU A N 1
ATOM 909 C CA . GLU A 1 111 ? 0.114 -18.616 -9.886 1.00 46.06 111 GLU A CA 1
ATOM 910 C C . GLU A 1 111 ? -0.340 -17.317 -10.594 1.00 46.06 111 GLU A C 1
ATOM 912 O O . GLU A 1 111 ? -1.106 -16.517 -10.057 1.00 46.06 111 GLU A O 1
ATOM 917 N N . LYS A 1 112 ? 0.144 -17.084 -11.821 1.00 52.72 112 LYS A N 1
ATOM 918 C CA . LYS A 1 112 ? -0.040 -15.841 -12.577 1.00 52.72 112 LYS A CA 1
ATOM 919 C C . LYS A 1 112 ? -1.341 -15.770 -13.375 1.00 52.72 112 LYS A C 1
ATOM 921 O O . LYS A 1 112 ? -1.794 -14.659 -13.619 1.00 52.72 112 LYS A O 1
ATOM 926 N N . GLU A 1 113 ? -1.964 -16.874 -13.783 1.00 50.88 113 GLU A N 1
ATOM 927 C CA . GLU A 1 113 ? -3.069 -16.790 -14.758 1.00 50.88 113 GLU A CA 1
ATOM 928 C C . GLU A 1 113 ? -4.256 -15.946 -14.260 1.00 50.88 113 GLU A C 1
ATOM 930 O O . GLU A 1 113 ? -4.686 -15.033 -14.964 1.00 50.88 113 GLU A O 1
ATOM 935 N N . GLU A 1 114 ? -4.725 -16.133 -13.021 1.00 52.34 114 GLU A N 1
ATOM 936 C CA . GLU A 1 114 ? -5.934 -15.434 -12.553 1.00 52.34 114 GLU A CA 1
ATOM 937 C C . GLU A 1 114 ? -5.693 -13.946 -12.218 1.00 52.34 114 GLU A C 1
ATOM 939 O O . GLU A 1 114 ? -6.503 -13.084 -12.578 1.00 52.34 114 GLU A O 1
ATOM 944 N N . TYR A 1 115 ? -4.558 -13.615 -11.584 1.00 55.19 115 TYR A N 1
ATOM 945 C CA . TYR A 1 115 ? -4.175 -12.222 -11.306 1.00 55.19 115 TYR A CA 1
ATOM 946 C C . TYR A 1 115 ? -3.939 -11.447 -12.612 1.00 55.19 115 TYR A C 1
ATOM 948 O O . TYR A 1 115 ? -4.394 -10.314 -12.770 1.00 55.19 115 TYR A O 1
ATOM 956 N N . PHE A 1 116 ? -3.264 -12.056 -13.588 1.00 58.16 116 PHE A N 1
ATOM 957 C CA . PHE A 1 116 ? -2.882 -11.381 -14.827 1.00 58.16 116 PHE A CA 1
ATOM 958 C C . PHE A 1 116 ? -4.051 -11.194 -15.787 1.00 58.16 116 PHE A C 1
ATOM 960 O O . PHE A 1 116 ? -4.205 -10.108 -16.358 1.00 58.16 116 PHE A O 1
ATOM 967 N N . GLU A 1 117 ? -4.880 -12.224 -15.960 1.00 55.66 117 GLU A N 1
ATOM 968 C CA . GLU A 1 117 ? -5.966 -12.195 -16.937 1.00 55.66 117 GLU A CA 1
ATOM 969 C C . GLU A 1 117 ? -7.058 -11.196 -16.533 1.00 55.66 117 GLU A C 1
ATOM 971 O O . GLU A 1 117 ? -7.647 -10.508 -17.372 1.00 55.66 117 GLU A O 1
ATOM 976 N N . LYS A 1 118 ? -7.287 -11.043 -15.225 1.00 56.16 118 LYS A N 1
ATOM 977 C CA . LYS A 1 118 ? -8.334 -10.165 -14.706 1.00 56.16 118 LYS A CA 1
ATOM 978 C C . LYS A 1 118 ? -7.892 -8.711 -14.542 1.00 56.16 118 LYS A C 1
ATOM 980 O O . LYS A 1 118 ? -8.723 -7.833 -14.763 1.00 56.16 118 LYS A O 1
ATOM 985 N N . ILE A 1 119 ? -6.634 -8.458 -14.169 1.00 57.81 119 ILE A N 1
ATOM 986 C CA . ILE A 1 119 ? -6.157 -7.130 -13.737 1.00 57.81 119 ILE A CA 1
ATOM 987 C C . ILE A 1 119 ? -5.290 -6.465 -14.813 1.00 57.81 119 ILE A C 1
ATOM 989 O O . ILE A 1 119 ? -5.595 -5.362 -15.270 1.00 57.81 119 ILE A O 1
ATOM 993 N N . ILE A 1 120 ? -4.228 -7.144 -15.261 1.00 58.34 120 ILE A N 1
ATOM 994 C CA . ILE A 1 120 ? -3.216 -6.549 -16.149 1.00 58.34 120 ILE A CA 1
ATOM 995 C C . ILE A 1 120 ? -3.768 -6.371 -17.569 1.00 58.34 120 ILE A C 1
ATOM 997 O O . ILE A 1 120 ? -3.605 -5.299 -18.154 1.00 58.34 120 ILE A O 1
ATOM 1001 N N . LEU A 1 121 ? -4.482 -7.365 -18.113 1.00 55.97 121 LEU A N 1
ATOM 1002 C CA . LEU A 1 121 ? -5.047 -7.287 -19.472 1.00 55.97 121 LEU A CA 1
ATOM 1003 C C . LEU A 1 121 ? -6.158 -6.236 -19.621 1.00 55.97 121 LEU A C 1
ATOM 1005 O O . LEU A 1 121 ? -6.377 -5.730 -20.721 1.00 55.97 121 LEU A O 1
ATOM 1009 N N . LYS A 1 122 ? -6.848 -5.881 -18.531 1.00 61.12 122 LYS A N 1
ATOM 1010 C CA . LYS A 1 122 ? -7.893 -4.844 -18.545 1.00 61.12 122 LYS A CA 1
ATOM 1011 C C . LYS A 1 122 ? -7.348 -3.432 -18.326 1.00 61.12 122 LYS A C 1
ATOM 1013 O O . LYS A 1 122 ? -8.090 -2.469 -18.507 1.00 61.12 122 LYS A O 1
ATOM 1018 N N . GLY A 1 123 ? -6.072 -3.299 -17.950 1.00 61.28 123 GLY A N 1
ATOM 1019 C CA . GLY A 1 123 ? -5.490 -2.022 -17.530 1.00 61.28 123 GLY A CA 1
ATOM 1020 C C . GLY A 1 123 ? -6.135 -1.466 -16.258 1.00 61.28 123 GLY A C 1
ATOM 1021 O O . GLY A 1 123 ? -6.088 -0.257 -16.027 1.00 61.28 123 GLY A O 1
ATOM 1022 N N . GLU A 1 124 ? -6.773 -2.330 -15.465 1.00 64.38 124 GLU A N 1
ATOM 1023 C CA . GLU A 1 124 ? -7.409 -1.954 -14.209 1.00 64.38 124 GLU A CA 1
ATOM 1024 C C . GLU A 1 124 ? -6.357 -1.884 -13.102 1.00 64.38 124 GLU A C 1
ATOM 1026 O O . GLU A 1 124 ? -5.409 -2.669 -13.050 1.00 64.38 124 GLU A O 1
ATOM 1031 N N . VAL A 1 125 ? -6.516 -0.910 -12.211 1.00 63.47 125 VAL A N 1
ATOM 1032 C CA . VAL A 1 125 ? -5.648 -0.766 -11.046 1.00 63.47 125 VAL A CA 1
ATOM 1033 C C . VAL A 1 125 ? -6.149 -1.706 -9.960 1.00 63.47 125 VAL A C 1
ATOM 1035 O O . VAL A 1 125 ? -7.345 -1.743 -9.677 1.00 63.47 125 VAL A O 1
ATOM 1038 N N . PHE A 1 126 ? -5.237 -2.460 -9.354 1.00 66.81 126 PHE A N 1
ATOM 1039 C CA . PHE A 1 126 ? -5.555 -3.393 -8.283 1.00 66.81 126 PHE A CA 1
ATOM 1040 C C . PHE A 1 126 ? -4.590 -3.211 -7.115 1.00 66.81 126 PHE A C 1
ATOM 1042 O O . PHE A 1 126 ? -3.380 -3.077 -7.303 1.00 66.81 126 PHE A O 1
ATOM 1049 N N . SER A 1 127 ? -5.138 -3.218 -5.904 1.00 65.94 127 SER A N 1
ATOM 1050 C CA . SER A 1 127 ? -4.389 -3.172 -4.655 1.00 65.94 127 SER A CA 1
ATOM 1051 C C . SER A 1 127 ? -5.030 -4.136 -3.669 1.00 65.94 127 SER A C 1
ATOM 1053 O O . SER A 1 127 ? -6.233 -4.071 -3.419 1.00 65.94 127 SER A O 1
ATOM 1055 N N . GLU A 1 128 ? -4.215 -5.012 -3.092 1.00 67.31 128 GLU A N 1
ATOM 1056 C CA . GLU A 1 128 ? -4.632 -5.938 -2.048 1.00 67.31 128 GLU A CA 1
ATOM 1057 C C . GLU A 1 128 ? -3.594 -5.956 -0.924 1.00 67.31 128 GLU A C 1
ATOM 1059 O O . GLU A 1 128 ? -2.387 -5.856 -1.156 1.00 67.31 128 GLU A O 1
ATOM 1064 N N . PHE A 1 129 ? -4.071 -6.080 0.314 1.00 62.19 129 PHE A N 1
ATOM 1065 C CA . PHE A 1 129 ? -3.201 -6.335 1.456 1.00 62.19 129 PHE A CA 1
ATOM 1066 C C . PHE A 1 129 ? -2.726 -7.784 1.433 1.00 62.19 129 PHE A C 1
ATOM 1068 O O . PHE A 1 129 ? -3.507 -8.692 1.705 1.00 62.19 129 PHE A O 1
ATOM 1075 N N . MET A 1 130 ? -1.434 -7.986 1.190 1.00 65.56 130 MET A N 1
ATOM 1076 C CA . MET A 1 130 ? -0.788 -9.293 1.291 1.00 65.56 130 MET A CA 1
ATOM 1077 C C . MET A 1 130 ? -0.004 -9.429 2.593 1.00 65.56 130 MET A C 1
ATOM 1079 O O . MET A 1 130 ? 0.615 -8.477 3.071 1.00 65.56 130 MET A O 1
ATOM 1083 N N . ASP A 1 131 ? -0.036 -10.633 3.163 1.00 67.19 131 ASP A N 1
ATOM 1084 C CA . ASP A 1 131 ? 0.807 -10.976 4.301 1.00 67.19 131 ASP A CA 1
ATOM 1085 C C . ASP A 1 131 ? 2.262 -11.121 3.844 1.00 67.19 131 ASP A C 1
ATOM 1087 O O . ASP A 1 131 ? 2.547 -11.686 2.787 1.00 67.19 131 ASP A O 1
ATOM 1091 N N . SER A 1 132 ? 3.191 -10.627 4.652 1.00 56.47 132 SER A N 1
ATOM 1092 C CA . SER A 1 132 ? 4.619 -10.605 4.332 1.00 56.47 132 SER A CA 1
ATOM 1093 C C . SER A 1 132 ? 5.239 -12.001 4.202 1.00 56.47 132 SER A C 1
ATOM 1095 O O . SER A 1 132 ? 6.215 -12.160 3.471 1.00 56.47 132 SER A O 1
ATOM 1097 N N . GLU A 1 133 ? 4.649 -13.020 4.838 1.00 57.91 133 GLU A N 1
ATOM 1098 C CA . GLU A 1 133 ? 5.045 -14.424 4.652 1.00 57.91 133 GLU A CA 1
ATOM 1099 C C . GLU A 1 133 ? 4.678 -14.960 3.264 1.00 57.91 133 GLU A C 1
ATOM 1101 O O . GLU A 1 133 ? 5.445 -15.733 2.698 1.00 57.91 133 GLU A O 1
ATOM 1106 N N . LYS A 1 134 ? 3.565 -14.499 2.674 1.00 53.34 134 LYS A N 1
ATOM 1107 C CA . LYS A 1 134 ? 3.161 -14.874 1.308 1.00 53.34 134 LYS A CA 1
ATOM 1108 C C . LYS A 1 134 ? 3.982 -14.181 0.220 1.00 53.34 134 LYS A C 1
ATOM 1110 O O . LYS A 1 134 ? 3.971 -14.628 -0.912 1.00 53.34 134 LYS A O 1
ATOM 1115 N N . ILE A 1 135 ? 4.670 -13.085 0.545 1.00 53.50 135 ILE A N 1
ATOM 1116 C CA . ILE A 1 135 ? 5.505 -12.332 -0.410 1.00 53.50 135 ILE A CA 1
ATOM 1117 C C . ILE A 1 135 ? 6.902 -12.966 -0.565 1.00 53.50 135 ILE A C 1
ATOM 1119 O O . ILE A 1 135 ? 7.603 -12.675 -1.528 1.00 53.50 135 ILE A O 1
ATOM 1123 N N . ARG A 1 136 ? 7.331 -13.796 0.397 1.00 43.34 136 ARG A N 1
ATOM 1124 C CA . ARG A 1 136 ? 8.675 -14.404 0.450 1.00 43.34 136 ARG A CA 1
ATOM 1125 C C . ARG A 1 136 ? 8.740 -15.861 -0.023 1.00 43.34 136 ARG A C 1
ATOM 1127 O O . ARG A 1 136 ? 9.843 -16.407 -0.045 1.00 43.34 136 ARG A O 1
ATOM 1134 N N . GLN A 1 137 ? 7.596 -16.480 -0.303 1.00 36.00 137 GLN A N 1
ATOM 1135 C CA . GLN A 1 137 ? 7.497 -17.811 -0.911 1.00 36.00 137 GLN A CA 1
ATOM 1136 C C . GLN A 1 137 ? 7.340 -17.672 -2.421 1.00 36.00 137 GLN A C 1
ATOM 1138 O O . GLN A 1 137 ? 7.800 -18.601 -3.114 1.00 36.00 137 GLN A O 1
#

Sequence (137 aa):
MLNQYKVVVAFLVIAFLSVIVLPVFTMLVATPMFRGHISSHTEREALRFAHHLRKSHQERIGDSRRLIFTKEITEDIQREKEDLNLLRINVFDNRGGLVYSTDPWTEESEEKEEYFEKIILKGEVFSEFMDSEKIRQ

pLDDT: mean 73.94, std 14.89, range [36.0, 94.94]

Organism: NCBI:txid412755

Foldseek 3Di:
DVVVVVVVVVVVVVVVVCVVCVVVCCVPPVVVVVVVVVQVVVLVVVVVVVVVLCVVCVVVQPPDLQRPCDPVNLVVVLVVCVVVVPPKDWDAHLVRHTNDIPDPPDDPDPPRPPVCVPDVNVVHRDTDDDDPVVVVD

Radius of gyration: 24.69 Å; chains: 1; bounding box: 50×30×83 Å

Secondary structure (DSSP, 8-state):
-HHHHHHHHHHHHHHHHHHHHHHHHIIIIIHHHHHHHHHHHHHHHHHHHHHHHHHHHHHHHTT-SS----HHHHHHHHHHHHHTT-S--EEE-TTS-EEEES-S-----TTHHHHIIIIITTT--------HHHH--